Protein AF-A0A6A6L4P5-F1 (afdb_monomer)

Solvent-accessible surface area (backbone atoms only — not comparable to full-atom values): 9738 Å² total; per-residue (Å²): 139,84,90,87,86,84,87,84,86,87,80,86,88,85,89,86,83,90,84,91,78,92,76,86,86,72,98,77,73,78,81,71,78,82,73,76,77,74,77,73,72,76,87,77,73,84,84,62,81,50,68,68,64,49,51,55,52,38,51,56,50,50,59,56,50,79,76,46,94,75,88,85,89,79,91,82,80,93,75,53,72,67,60,52,52,49,51,61,67,74,45,54,92,92,57,84,90,81,89,74,56,80,87,63,35,71,60,56,60,52,48,54,54,51,50,53,59,48,47,58,55,49,51,52,53,51,50,53,52,49,53,54,50,61,68,67,68,73,122

Organism: Hevea brasiliensis (NCBI:txid3981)

Sequence (139 aa):
METTLLSFPSSKPTPSQTLINFRPANPFSLSKPFYKSNSRRPISVNCAISRTKKEETVETVKTQLENCHLMAAIKYTGFTVKQFQELRRSLPESSKLLVAKNTLSPAIGLVSTLQAAARDVIMVLKAYVKKLEDESGGQ

pLDDT: mean 70.0, std 17.64, range [35.0, 94.94]

Secondary structure (DSSP, 8-state):
------PPPP-------------PPPTT-----------------TTSPPHHHHHHHHHHHHHHHHT-S-------SS--HHHHHHHHHHS-TT-------TTT-HHHHHHHHHHHHHHHHHHHHHHHHHHHHHHHS--

Structure (mmCIF, N/CA/C/O backbone):
data_AF-A0A6A6L4P5-F1
#
_entry.id   AF-A0A6A6L4P5-F1
#
loop_
_atom_site.group_PDB
_atom_site.id
_atom_site.type_symbol
_atom_site.label_atom_id
_atom_site.label_alt_id
_atom_site.label_comp_id
_atom_site.label_asym_id
_atom_site.label_entity_id
_atom_site.label_seq_id
_atom_site.pdbx_PDB_ins_code
_atom_site.Cartn_x
_atom_site.Cartn_y
_atom_site.Cartn_z
_atom_site.occupancy
_atom_site.B_iso_or_equiv
_atom_site.auth_seq_id
_atom_site.auth_comp_id
_atom_site.auth_asym_id
_atom_site.auth_atom_id
_atom_site.pdbx_PDB_model_num
ATOM 1 N N . MET A 1 1 ? -18.391 50.515 -6.557 1.00 45.44 1 MET A N 1
ATOM 2 C CA . MET A 1 1 ? -18.661 49.231 -5.879 1.00 45.44 1 MET A CA 1
ATOM 3 C C . MET A 1 1 ? -17.352 48.907 -5.205 1.00 45.44 1 MET A C 1
ATOM 5 O O . MET A 1 1 ? -16.472 48.395 -5.873 1.00 45.44 1 MET A O 1
ATOM 9 N N . GLU A 1 2 ? -17.177 49.313 -3.951 1.00 36.19 2 GLU A N 1
ATOM 10 C CA . GLU A 1 2 ? -15.845 49.358 -3.341 1.00 36.19 2 GLU A CA 1
ATOM 11 C C . GLU A 1 2 ? -15.762 48.402 -2.154 1.00 36.19 2 GLU A C 1
ATOM 13 O O . GLU A 1 2 ? -16.645 48.342 -1.298 1.00 36.19 2 GLU A O 1
ATOM 18 N N . THR A 1 3 ? -14.701 47.608 -2.167 1.00 42.31 3 THR A N 1
ATOM 19 C CA . THR A 1 3 ? -14.381 46.524 -1.243 1.00 42.31 3 THR A CA 1
ATOM 20 C C . THR A 1 3 ? -13.767 47.065 0.046 1.00 42.31 3 THR A C 1
ATOM 22 O O . THR A 1 3 ? -12.768 47.781 -0.005 1.00 42.31 3 THR A O 1
ATOM 25 N N . THR A 1 4 ? -14.279 46.681 1.219 1.00 46.22 4 THR A N 1
ATOM 26 C CA . THR A 1 4 ? -13.568 46.878 2.498 1.00 46.22 4 THR A CA 1
ATOM 27 C C . THR A 1 4 ? -13.969 45.789 3.499 1.00 46.22 4 THR A C 1
ATOM 29 O O . THR A 1 4 ? -15.024 45.845 4.120 1.00 46.22 4 THR A O 1
ATOM 32 N N . LEU A 1 5 ? -13.122 44.768 3.628 1.00 49.28 5 LEU A N 1
ATOM 33 C CA . LEU A 1 5 ? -13.200 43.643 4.569 1.00 49.28 5 LEU A CA 1
ATOM 34 C C . LEU A 1 5 ? -11.755 43.403 5.047 1.00 49.28 5 LEU A C 1
ATOM 36 O O . LEU A 1 5 ? -10.869 43.389 4.204 1.00 49.28 5 LEU A O 1
ATOM 40 N N . LEU A 1 6 ? -11.356 43.202 6.302 1.00 41.25 6 LEU A N 1
ATOM 41 C CA . LEU A 1 6 ? -11.963 43.087 7.628 1.00 41.25 6 LEU A CA 1
ATOM 42 C C . LEU A 1 6 ? -10.793 43.329 8.609 1.00 41.25 6 LEU A C 1
ATOM 44 O O . LEU A 1 6 ? -9.782 42.632 8.525 1.00 41.25 6 LEU A O 1
ATOM 48 N N . SER A 1 7 ? -10.896 44.295 9.525 1.00 35.00 7 SER A N 1
ATOM 49 C CA . SER A 1 7 ? -9.903 44.517 10.589 1.00 35.00 7 SER A CA 1
ATOM 50 C C . SER A 1 7 ? -10.292 43.751 11.858 1.00 35.00 7 SER A C 1
ATOM 52 O O . SER A 1 7 ? -11.396 43.936 12.370 1.00 35.00 7 SER A O 1
ATOM 54 N N . PHE A 1 8 ? -9.392 42.924 12.394 1.00 43.41 8 PHE A N 1
ATOM 55 C CA . PHE A 1 8 ? -9.593 42.190 13.650 1.00 43.41 8 PHE A CA 1
ATOM 56 C C . PHE A 1 8 ? -9.152 43.027 14.864 1.00 43.41 8 PHE A C 1
ATOM 58 O O . PHE A 1 8 ? -8.001 43.468 14.887 1.00 43.41 8 PHE A O 1
ATOM 65 N N . PRO A 1 9 ? -9.988 43.214 15.906 1.00 40.28 9 PRO A N 1
ATOM 66 C CA . PRO A 1 9 ? -9.537 43.818 17.148 1.00 40.28 9 PRO A CA 1
ATOM 67 C C . PRO A 1 9 ? -8.971 42.751 18.094 1.00 40.28 9 PRO A C 1
ATOM 69 O O . PRO A 1 9 ? -9.641 41.801 18.495 1.00 40.28 9 PRO A O 1
ATOM 72 N N . SER A 1 10 ? -7.707 42.946 18.456 1.00 44.03 10 SER A N 1
ATOM 73 C CA . SER A 1 10 ? -7.007 42.275 19.547 1.00 44.03 10 SER A CA 1
ATOM 74 C C . SER A 1 10 ? -7.358 42.951 20.875 1.00 44.03 10 SER A C 1
ATOM 76 O O . SER A 1 10 ? -7.061 44.133 21.041 1.00 44.03 10 SER A O 1
ATOM 78 N N . SER A 1 11 ? -7.878 42.213 21.860 1.00 43.84 11 SER A N 1
ATOM 79 C CA . SER A 1 11 ? -7.763 42.613 23.270 1.00 43.84 11 SER A CA 1
ATOM 80 C C . SER A 1 11 ? -7.872 41.423 24.236 1.00 43.84 11 SER A C 1
ATOM 82 O O . SER A 1 11 ? -8.737 40.558 24.131 1.00 43.84 11 SER A O 1
ATOM 84 N N . LYS A 1 12 ? -6.916 41.378 25.171 1.00 55.91 12 LYS A N 1
ATOM 85 C CA . LYS A 1 12 ? -6.797 40.447 26.308 1.00 55.91 12 LYS A CA 1
ATOM 86 C C . LYS A 1 12 ? -7.845 40.771 27.388 1.00 55.91 12 LYS A C 1
ATOM 88 O O . LYS A 1 12 ? -8.193 41.944 27.510 1.00 55.91 12 LYS A O 1
ATOM 93 N N . PRO A 1 13 ? -8.212 39.827 28.277 1.00 45.19 13 PRO A N 1
ATOM 94 C CA . PRO A 1 13 ? -8.821 40.182 29.556 1.00 45.19 13 PRO A CA 1
ATOM 95 C C . PRO A 1 13 ? -7.955 39.780 30.766 1.00 45.19 13 PRO A C 1
ATOM 97 O O . PRO A 1 13 ? -7.521 38.636 30.887 1.00 45.19 13 PRO A O 1
ATOM 100 N N . THR A 1 14 ? -7.775 40.723 31.695 1.00 39.53 14 THR A N 1
ATOM 101 C CA . THR A 1 14 ? -7.331 40.509 33.090 1.00 39.53 14 THR A CA 1
ATOM 102 C C . THR A 1 14 ? -8.400 41.128 34.018 1.00 39.53 14 THR A C 1
ATOM 104 O O . THR A 1 14 ? -9.094 42.052 33.590 1.00 39.53 14 THR A O 1
ATOM 107 N N . PRO A 1 15 ? -8.611 40.606 35.243 1.00 56.75 15 PRO A N 1
ATOM 108 C CA . PRO A 1 15 ? -9.903 40.630 35.934 1.00 56.75 15 PRO A CA 1
ATOM 109 C C . PRO A 1 15 ? -9.997 41.726 37.002 1.00 56.75 15 PRO A C 1
ATOM 111 O O . PRO A 1 15 ? -8.975 42.093 37.577 1.00 56.75 15 PRO A O 1
ATOM 114 N N . SER A 1 16 ? -11.216 42.182 37.335 1.00 38.34 16 SER A N 1
ATOM 115 C CA . SER A 1 16 ? -11.558 42.739 38.660 1.00 38.34 16 SER A CA 1
ATOM 116 C C . SER A 1 16 ? -13.036 43.143 38.819 1.00 38.34 16 SER A C 1
ATOM 118 O O . SER A 1 16 ? -13.545 43.956 38.060 1.00 38.34 16 SER A O 1
ATOM 120 N N . GLN A 1 17 ? -13.635 42.629 39.903 1.00 44.47 17 GLN A N 1
ATOM 121 C CA . GLN A 1 17 ? -14.459 43.352 40.892 1.00 44.47 17 GLN A CA 1
ATOM 122 C C . GLN A 1 17 ? -15.961 43.594 40.623 1.00 44.47 17 GLN A C 1
ATOM 124 O O . GLN A 1 17 ? -16.407 44.588 40.066 1.00 44.47 17 GLN A O 1
ATOM 129 N N . THR A 1 18 ? -16.727 42.627 41.132 1.00 44.66 18 THR A N 1
ATOM 130 C CA . THR A 1 18 ? -17.912 42.724 42.005 1.00 44.66 18 THR A CA 1
ATOM 131 C C . THR A 1 18 ? -18.427 44.126 42.374 1.00 44.66 18 THR A C 1
ATOM 133 O O . THR A 1 18 ? -17.754 44.863 43.086 1.00 44.66 18 THR A O 1
ATOM 136 N N . LEU A 1 19 ? -19.701 44.409 42.069 1.00 39.28 19 LEU A N 1
ATOM 137 C CA . LEU A 1 19 ? -20.566 45.215 42.938 1.00 39.28 19 LEU A CA 1
ATOM 138 C C . LEU A 1 19 ? -22.036 44.806 42.760 1.00 39.28 19 LEU A C 1
ATOM 140 O O . LEU A 1 19 ? -22.560 44.686 41.655 1.00 39.28 19 LEU A O 1
ATOM 144 N N . ILE A 1 20 ? -22.656 44.517 43.896 1.00 45.78 20 ILE A N 1
ATOM 145 C CA . ILE A 1 20 ? -23.984 43.943 44.072 1.00 45.78 20 ILE A CA 1
ATOM 146 C C . ILE A 1 20 ? -24.986 45.098 44.041 1.00 45.78 20 ILE A C 1
ATOM 148 O O . ILE A 1 20 ? -24.834 46.032 44.820 1.00 45.78 20 ILE A O 1
ATOM 152 N N . ASN A 1 21 ? -26.024 45.027 43.204 1.00 39.06 21 ASN A N 1
ATOM 153 C CA . ASN A 1 21 ? -27.187 45.902 43.343 1.00 39.06 21 ASN A CA 1
ATOM 154 C C . ASN A 1 21 ? -28.468 45.064 43.351 1.00 39.06 21 ASN A C 1
ATOM 156 O O . ASN A 1 21 ? -28.903 44.525 42.333 1.00 39.06 21 ASN A O 1
ATOM 160 N N . PHE A 1 22 ? -29.047 44.959 44.546 1.00 43.00 22 PHE A N 1
ATOM 161 C CA . PHE A 1 22 ? -30.357 44.385 44.813 1.00 43.00 22 PHE A CA 1
ATOM 162 C C . PHE A 1 22 ? -31.436 45.198 44.089 1.00 43.00 22 PHE A C 1
ATOM 164 O O . PHE A 1 22 ? -31.542 46.410 44.281 1.00 43.00 22 PHE A O 1
ATOM 171 N N . ARG A 1 23 ? -32.266 44.532 43.278 1.00 52.12 23 ARG A N 1
ATOM 172 C CA . ARG A 1 23 ? -33.553 45.075 42.826 1.00 52.12 23 ARG A CA 1
ATOM 173 C C . ARG A 1 23 ? -34.698 44.163 43.283 1.00 52.12 23 ARG A C 1
ATOM 175 O O . ARG A 1 23 ? -34.551 42.943 43.203 1.00 52.12 23 ARG A O 1
ATOM 182 N N . PRO A 1 24 ? -35.805 44.747 43.775 1.00 46.78 24 PRO A N 1
ATOM 183 C CA . PRO A 1 24 ? -36.917 44.026 44.382 1.00 46.78 24 PRO A CA 1
ATOM 184 C C . PRO A 1 24 ? -37.709 43.202 43.360 1.00 46.78 24 PRO A C 1
ATOM 186 O O . PRO A 1 24 ? -37.814 43.551 42.184 1.00 46.78 24 PRO A O 1
ATOM 189 N N . ALA A 1 25 ? -38.241 42.084 43.850 1.00 49.16 25 ALA A N 1
ATOM 190 C CA . ALA A 1 25 ? -38.980 41.076 43.107 1.00 49.16 25 ALA A CA 1
ATOM 191 C C . ALA A 1 25 ? -40.242 41.640 42.431 1.00 49.16 25 ALA A C 1
ATOM 193 O O . ALA A 1 25 ? -41.087 42.252 43.079 1.00 49.16 25 ALA A O 1
ATOM 194 N N . ASN A 1 26 ? -40.391 41.362 41.133 1.00 53.25 26 ASN A N 1
ATOM 195 C CA . ASN A 1 26 ? -41.642 41.529 40.394 1.00 53.25 26 ASN A CA 1
ATOM 196 C C . ASN A 1 26 ? -42.469 40.232 40.534 1.00 53.25 26 ASN A C 1
ATOM 198 O O . ASN A 1 26 ? -41.973 39.182 40.118 1.00 53.25 26 ASN A O 1
ATOM 202 N N . PRO A 1 27 ? -43.710 40.253 41.059 1.00 54.00 27 PRO A N 1
ATOM 203 C CA . PRO A 1 27 ? -44.477 39.040 41.371 1.00 54.00 27 PRO A CA 1
ATOM 204 C C . PRO A 1 27 ? -45.203 38.402 40.168 1.00 54.00 27 PRO A C 1
ATOM 206 O O . PRO A 1 27 ? -46.068 37.555 40.354 1.00 54.00 27 PRO A O 1
ATOM 209 N N . PHE A 1 28 ? -44.846 38.757 38.930 1.00 50.12 28 PHE A N 1
ATOM 210 C CA . PHE A 1 28 ? -45.475 38.211 37.717 1.00 50.12 28 PHE A CA 1
ATOM 211 C C . PHE A 1 28 ? -44.453 37.774 36.656 1.00 50.12 28 PHE A C 1
ATOM 213 O O . PHE A 1 28 ? -44.594 38.065 35.468 1.00 50.12 28 PHE A O 1
ATOM 220 N N . SER A 1 29 ? -43.403 37.054 37.064 1.00 48.66 29 SER A N 1
ATOM 221 C CA . SER A 1 29 ? -42.548 36.326 36.123 1.00 48.66 29 SER A CA 1
ATOM 222 C C . SER A 1 29 ? -43.191 34.988 35.757 1.00 48.66 29 SER A C 1
ATOM 224 O O . SER A 1 29 ? -43.068 33.979 36.445 1.00 48.66 29 SER A O 1
ATOM 226 N N . LEU A 1 30 ? -43.887 35.013 34.622 1.00 51.59 30 LEU A N 1
ATOM 227 C CA . LEU A 1 30 ? -44.291 33.855 33.834 1.00 51.59 30 LEU A CA 1
ATOM 228 C C . LEU A 1 30 ? -43.184 32.784 33.861 1.00 51.59 30 LEU A C 1
ATOM 230 O O . LEU A 1 30 ? -42.067 33.015 33.385 1.00 51.59 30 LEU A O 1
ATOM 234 N N . SER A 1 31 ? -43.487 31.632 34.458 1.00 53.28 31 SER A N 1
ATOM 235 C CA . SER A 1 31 ? -42.585 30.492 34.570 1.00 53.28 31 SER A CA 1
ATOM 236 C C . SER A 1 31 ? -42.217 29.995 33.172 1.00 53.28 31 SER A C 1
ATOM 238 O O . SER A 1 31 ? -42.958 29.266 32.517 1.00 53.28 31 SER A O 1
ATOM 240 N N . LYS A 1 32 ? -41.040 30.394 32.681 1.00 61.12 32 LYS A N 1
ATOM 241 C CA . LYS A 1 32 ? -40.443 29.739 31.515 1.00 61.12 32 LYS A CA 1
ATOM 242 C C . LYS A 1 32 ? -40.191 28.282 31.907 1.00 61.12 32 LYS A C 1
ATOM 244 O O . LYS A 1 32 ? -39.568 28.057 32.950 1.00 61.12 32 LYS A O 1
ATOM 249 N N . PRO A 1 33 ? -40.656 27.294 31.123 1.00 49.25 33 PRO A N 1
ATOM 250 C CA . PRO A 1 33 ? -40.387 25.907 31.437 1.00 49.25 33 PRO A CA 1
ATOM 251 C C . PRO A 1 33 ? -38.875 25.718 31.437 1.00 49.25 33 PRO A C 1
ATOM 253 O O . PRO A 1 33 ? -38.160 26.154 30.531 1.00 49.25 33 PRO A O 1
ATOM 256 N N . PHE A 1 34 ? -38.395 25.102 32.507 1.00 50.00 34 PHE A N 1
ATOM 257 C CA . PHE A 1 34 ? -37.027 24.647 32.643 1.00 50.00 34 PHE A 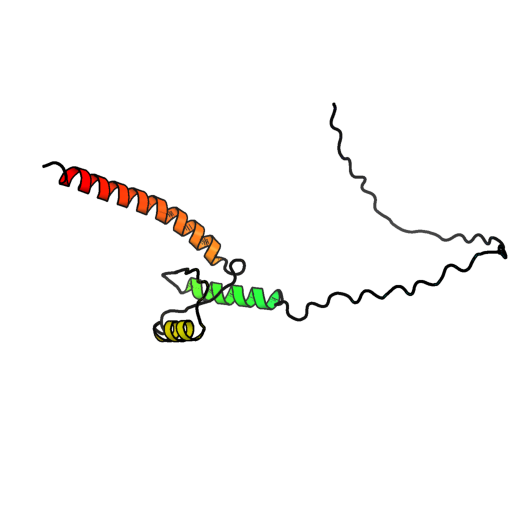CA 1
ATOM 258 C C . PHE A 1 34 ? -36.776 23.634 31.517 1.00 50.00 34 PHE A C 1
ATOM 260 O O . PHE A 1 34 ? -37.104 22.453 31.637 1.00 50.00 34 PHE A O 1
ATOM 267 N N . TYR A 1 35 ? -36.233 24.084 30.387 1.00 51.97 35 TYR A N 1
ATOM 268 C CA . TYR A 1 35 ? -35.672 23.168 29.407 1.00 51.97 35 TYR A CA 1
ATOM 269 C C . TYR A 1 35 ? -34.476 22.513 30.088 1.00 51.97 35 TYR A C 1
ATOM 271 O O . TYR A 1 35 ? -33.433 23.140 30.274 1.00 51.97 35 TYR A O 1
ATOM 279 N N . LYS A 1 36 ? -34.649 21.256 30.515 1.00 54.09 36 LYS A N 1
ATOM 280 C CA . LYS A 1 36 ? -33.538 20.382 30.888 1.00 54.09 36 LYS A CA 1
ATOM 281 C C . LYS A 1 36 ? -32.546 20.441 29.733 1.00 54.09 36 LYS A C 1
ATOM 283 O O . LYS A 1 36 ? -32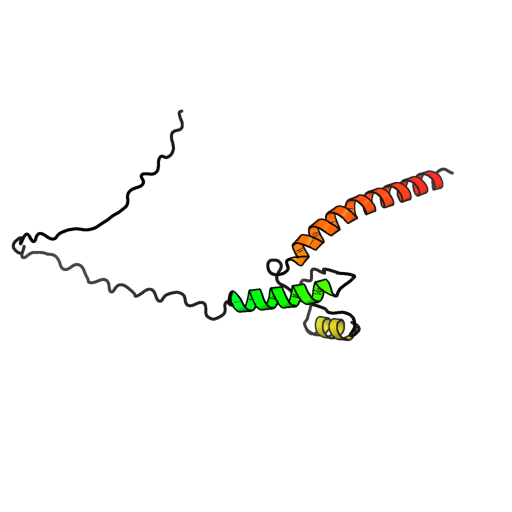.822 19.926 28.652 1.00 54.09 36 LYS A O 1
ATOM 288 N N . SER A 1 37 ? -31.424 21.124 29.949 1.00 55.53 37 SER A N 1
ATOM 289 C CA . SER A 1 37 ? -30.300 21.096 29.026 1.00 55.53 37 SER A CA 1
ATOM 290 C C . SER A 1 37 ? -29.890 19.637 28.915 1.00 55.53 37 SER A C 1
ATOM 292 O O . SER A 1 37 ? -29.337 19.065 29.856 1.00 55.53 37 SER A O 1
ATOM 294 N N . ASN A 1 38 ? -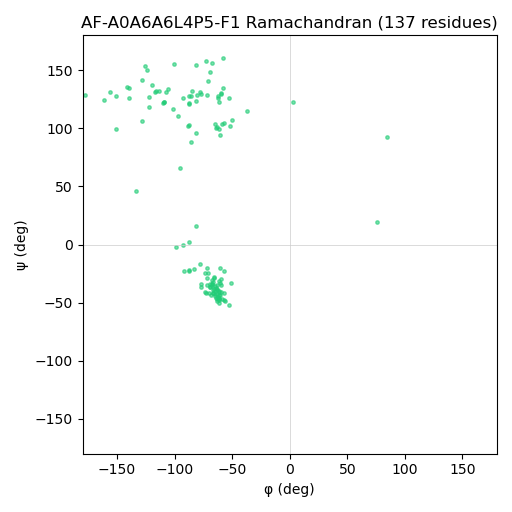30.261 19.004 27.802 1.00 59.19 38 ASN A N 1
ATOM 295 C CA . ASN A 1 38 ? -29.766 17.689 27.451 1.00 59.19 38 ASN A CA 1
ATOM 296 C C . ASN A 1 38 ? -28.246 17.814 27.420 1.00 59.19 38 ASN A C 1
ATOM 298 O O . ASN A 1 38 ? -27.684 18.422 26.508 1.00 59.19 38 ASN A O 1
ATOM 302 N N . SER A 1 39 ? -27.606 17.283 28.464 1.00 63.09 39 SER A N 1
ATOM 303 C CA . SER A 1 39 ? -26.164 17.121 28.557 1.00 63.09 39 SER A CA 1
ATOM 304 C C . SER A 1 39 ? -25.718 16.408 27.290 1.00 63.09 39 SER A C 1
ATOM 306 O O . SER A 1 39 ? -25.964 15.211 27.106 1.00 63.09 39 SER A O 1
ATOM 308 N N . ARG A 1 40 ? -25.154 17.180 26.355 1.00 61.50 40 ARG A N 1
ATOM 309 C CA . ARG A 1 40 ? -24.553 16.644 25.143 1.00 61.50 40 ARG A CA 1
ATOM 310 C C . ARG A 1 40 ? -23.387 15.804 25.625 1.00 61.50 40 ARG A C 1
ATOM 312 O O . ARG A 1 40 ? -22.349 16.346 25.997 1.00 61.50 40 ARG A O 1
ATOM 319 N N . ARG A 1 41 ? -23.585 14.486 25.677 1.00 65.75 41 ARG A N 1
ATOM 320 C CA . ARG A 1 41 ? -22.494 13.554 25.940 1.00 65.75 41 ARG A CA 1
ATOM 321 C C . ARG A 1 41 ? -21.386 13.887 24.935 1.00 65.75 41 ARG A C 1
ATOM 323 O O . ARG A 1 41 ? -21.690 13.971 23.741 1.00 65.75 41 ARG A O 1
ATOM 330 N N . PRO A 1 42 ? -20.146 14.138 25.381 1.00 64.75 42 PRO A N 1
ATOM 331 C CA . PRO A 1 42 ? -19.052 14.341 24.450 1.00 64.75 42 PRO A CA 1
ATOM 332 C C . PRO A 1 42 ? -18.941 13.092 23.572 1.00 64.75 42 PRO A C 1
ATOM 334 O O . PRO A 1 42 ? -19.038 11.969 24.065 1.00 64.75 42 PRO A O 1
ATOM 337 N N . ILE A 1 43 ? -18.795 13.294 22.263 1.00 72.44 43 ILE A N 1
ATOM 338 C CA . ILE A 1 43 ? -18.602 12.214 21.294 1.00 72.44 43 ILE A CA 1
ATOM 339 C C . ILE A 1 43 ? -17.278 11.525 21.654 1.00 72.44 43 ILE A C 1
ATOM 341 O O . ILE A 1 43 ? -16.205 12.052 21.366 1.00 72.44 43 ILE A O 1
ATOM 345 N N . SER A 1 44 ? -17.341 10.375 22.327 1.00 72.25 44 SER A N 1
ATOM 346 C CA . SER A 1 44 ? -16.165 9.577 22.671 1.00 72.25 44 SER A CA 1
ATOM 347 C C . SER A 1 44 ? -15.855 8.613 21.530 1.00 72.25 44 SER A C 1
ATOM 349 O O . SER A 1 44 ? -16.507 7.589 21.325 1.00 72.25 44 SER A O 1
ATOM 351 N N . VAL A 1 45 ? -14.851 8.965 20.731 1.00 71.50 45 VAL A N 1
ATOM 352 C CA . VAL A 1 45 ? -14.375 8.109 19.642 1.00 71.50 45 VAL A CA 1
ATOM 353 C C . VAL A 1 45 ? -13.355 7.121 20.206 1.00 71.50 45 VAL A C 1
ATOM 355 O O . VAL A 1 45 ? -12.156 7.378 20.197 1.00 71.50 45 VAL A O 1
ATOM 358 N N . ASN A 1 46 ? -13.835 5.976 20.689 1.00 64.81 46 ASN A N 1
ATOM 359 C CA . ASN A 1 46 ? -12.987 4.945 21.307 1.00 64.81 46 ASN A CA 1
ATOM 360 C C . ASN A 1 46 ? -12.213 4.084 20.289 1.00 64.81 46 ASN A C 1
ATOM 362 O O . ASN A 1 46 ? -11.259 3.405 20.651 1.00 64.81 46 ASN A O 1
ATOM 366 N N . CYS A 1 47 ? -12.610 4.099 19.012 1.00 54.72 47 CYS A N 1
ATOM 367 C CA . CYS A 1 47 ? -12.032 3.230 17.977 1.00 54.72 47 CYS A CA 1
ATOM 368 C C . CYS A 1 47 ? -10.972 3.920 17.104 1.00 54.72 47 CYS A C 1
ATOM 370 O O . CYS A 1 47 ? -10.410 3.293 16.205 1.00 54.72 47 CYS A O 1
ATOM 372 N N . ALA A 1 48 ? -10.702 5.210 17.319 1.00 75.06 48 ALA A N 1
ATOM 373 C CA . ALA A 1 48 ? -9.666 5.904 16.568 1.00 75.06 48 ALA A CA 1
ATOM 374 C C . ALA A 1 48 ? -8.282 5.424 17.021 1.00 75.06 48 ALA A C 1
ATOM 376 O O . ALA A 1 48 ? -7.958 5.452 18.205 1.00 75.06 48 ALA A O 1
ATOM 377 N N . ILE A 1 49 ? -7.440 5.021 16.066 1.00 81.06 49 ILE A N 1
ATOM 378 C CA . ILE A 1 49 ? -6.036 4.705 16.345 1.00 81.06 49 ILE A CA 1
ATOM 379 C C . ILE A 1 49 ? -5.364 5.977 16.874 1.00 81.06 49 ILE A C 1
ATOM 381 O O . ILE A 1 49 ? -5.372 7.021 16.201 1.00 81.06 49 ILE A O 1
ATOM 385 N N . SER A 1 50 ? -4.799 5.879 18.078 1.00 82.00 50 SER A N 1
ATOM 386 C CA . SER A 1 50 ? -4.096 6.973 18.743 1.00 82.00 50 SER A CA 1
ATOM 387 C C . SER A 1 50 ? -2.933 7.485 17.890 1.00 82.00 50 SER A C 1
ATOM 389 O O . SER A 1 50 ? -2.457 6.825 16.963 1.00 82.00 50 SER A O 1
ATOM 391 N N . ARG A 1 51 ? -2.483 8.710 18.174 1.00 80.69 51 ARG A N 1
ATOM 392 C CA . ARG A 1 51 ? -1.311 9.285 17.496 1.00 80.69 51 ARG A CA 1
ATOM 393 C C . ARG A 1 51 ? -0.056 8.451 17.752 1.00 80.69 51 ARG A C 1
ATOM 395 O O . ARG A 1 51 ? 0.589 8.078 16.784 1.00 80.69 51 ARG A O 1
ATOM 402 N N . THR A 1 52 ? 0.140 8.017 18.994 1.00 84.56 52 THR A N 1
ATOM 403 C CA . THR A 1 52 ? 1.245 7.139 19.403 1.00 84.56 52 THR A CA 1
ATOM 404 C C . THR A 1 52 ? 1.342 5.875 18.545 1.00 84.56 52 THR A C 1
ATOM 406 O O . THR A 1 52 ? 2.355 5.631 17.905 1.00 84.56 52 THR A O 1
ATOM 409 N N . LYS A 1 53 ? 0.240 5.134 18.383 1.00 85.25 53 LYS A N 1
ATOM 410 C CA . LYS A 1 53 ? 0.227 3.901 17.582 1.00 85.25 53 LYS A CA 1
ATOM 411 C C . LYS A 1 53 ? 0.469 4.150 16.087 1.00 85.25 53 LYS A C 1
ATOM 413 O O . LYS A 1 53 ? 0.963 3.277 15.374 1.00 85.25 53 LYS A O 1
ATOM 418 N N . LYS A 1 54 ? 0.107 5.334 15.580 1.00 84.94 54 LYS A N 1
ATOM 419 C CA . LYS A 1 54 ? 0.428 5.732 14.201 1.00 84.94 54 LYS A CA 1
ATOM 420 C C . LYS A 1 54 ? 1.909 6.056 14.050 1.00 84.94 54 LYS A C 1
ATOM 422 O O . LYS A 1 54 ? 2.481 5.634 13.057 1.00 84.94 54 LYS A O 1
ATOM 427 N N . GLU A 1 55 ? 2.506 6.754 15.009 1.00 82.94 55 GLU A N 1
ATOM 428 C CA . GLU A 1 55 ? 3.937 7.083 15.021 1.00 82.94 55 GLU A CA 1
ATOM 429 C C . GLU A 1 55 ? 4.790 5.807 15.064 1.00 82.94 55 GLU A C 1
ATOM 431 O O . GLU A 1 55 ? 5.617 5.613 14.178 1.00 82.94 55 GLU A O 1
ATOM 436 N N . GLU A 1 56 ? 4.465 4.855 15.941 1.00 85.56 56 GLU A N 1
ATOM 437 C CA . GLU A 1 56 ? 5.104 3.525 15.980 1.00 85.56 56 GLU A CA 1
ATOM 438 C C . GLU A 1 56 ? 4.989 2.780 14.632 1.00 85.56 56 GLU A C 1
ATOM 440 O O . GLU A 1 56 ? 5.932 2.162 14.130 1.00 85.56 56 GLU A O 1
ATOM 445 N N . THR A 1 57 ? 3.818 2.854 13.991 1.00 84.50 57 THR A N 1
ATOM 446 C CA . THR A 1 57 ? 3.611 2.238 12.671 1.00 84.50 57 THR A CA 1
ATOM 447 C C . THR A 1 57 ? 4.442 2.940 11.587 1.00 84.50 57 THR A C 1
ATOM 449 O O . THR A 1 57 ? 4.916 2.295 10.656 1.00 84.50 57 THR A O 1
ATOM 452 N N . VAL A 1 58 ? 4.648 4.254 11.685 1.00 84.62 58 VAL A N 1
ATOM 453 C CA . VAL A 1 58 ? 5.496 5.003 10.744 1.00 84.62 58 VAL A CA 1
ATOM 454 C C . VAL A 1 58 ? 6.966 4.644 10.937 1.00 84.62 58 VAL A C 1
ATOM 456 O O . VAL A 1 58 ? 7.663 4.431 9.945 1.00 84.62 58 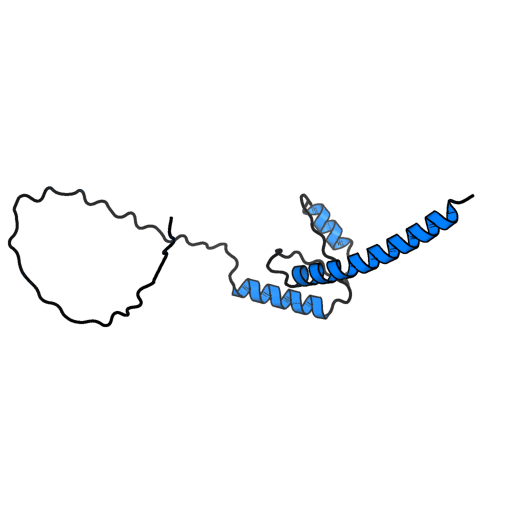VAL A O 1
ATOM 459 N N . GLU A 1 59 ? 7.426 4.524 12.180 1.00 85.19 59 GLU A N 1
ATOM 460 C CA . GLU A 1 59 ? 8.798 4.120 12.502 1.00 85.19 59 GLU A CA 1
ATOM 461 C C . GLU A 1 59 ? 9.106 2.718 11.969 1.00 85.19 59 GLU A C 1
ATOM 463 O O . GLU A 1 59 ? 10.087 2.531 11.251 1.00 85.19 59 GLU A O 1
ATOM 468 N N . THR A 1 60 ? 8.215 1.752 12.209 1.00 85.88 60 THR A N 1
ATOM 469 C CA . THR A 1 60 ? 8.384 0.384 11.689 1.00 85.88 60 THR A CA 1
ATOM 470 C C . THR A 1 60 ? 8.413 0.332 10.164 1.00 85.88 60 THR A C 1
ATOM 472 O O . THR A 1 60 ? 9.230 -0.392 9.594 1.00 85.88 60 THR A O 1
ATOM 475 N N . VAL A 1 61 ? 7.567 1.110 9.481 1.00 85.56 61 VAL A N 1
ATOM 476 C CA . VAL A 1 61 ? 7.612 1.218 8.017 1.00 85.56 61 VAL A CA 1
ATOM 477 C C . VAL A 1 61 ? 8.944 1.819 7.577 1.00 85.56 61 VAL A C 1
ATOM 479 O O . VAL A 1 61 ? 9.586 1.246 6.703 1.00 85.56 61 VAL A O 1
ATOM 482 N N . LYS A 1 62 ? 9.403 2.909 8.202 1.00 85.06 62 LYS A N 1
ATOM 483 C CA . LYS A 1 62 ? 10.672 3.570 7.861 1.00 85.06 62 LYS A CA 1
ATOM 484 C C . LYS A 1 62 ? 11.858 2.604 7.934 1.00 85.06 62 LYS A C 1
ATOM 486 O O . LYS A 1 62 ? 12.588 2.480 6.954 1.00 85.06 62 LYS A O 1
ATOM 491 N N . THR A 1 63 ? 11.984 1.849 9.024 1.00 85.69 63 THR A N 1
ATOM 492 C CA . THR A 1 63 ? 13.044 0.838 9.180 1.00 85.69 63 THR A CA 1
ATOM 493 C C . THR A 1 63 ? 12.981 -0.244 8.098 1.00 85.69 63 THR A C 1
ATOM 495 O O . THR A 1 63 ? 14.008 -0.748 7.647 1.00 85.69 63 THR A O 1
ATOM 498 N N . GLN A 1 64 ? 11.782 -0.623 7.645 1.00 82.06 64 GLN A N 1
ATOM 499 C CA . GLN A 1 64 ? 11.643 -1.593 6.557 1.00 82.06 64 GLN A CA 1
ATOM 500 C C . GLN A 1 64 ? 12.048 -1.021 5.196 1.00 82.06 64 GLN A C 1
ATOM 502 O O . GLN A 1 64 ? 12.528 -1.782 4.361 1.00 82.06 64 GLN A O 1
ATOM 507 N N . LEU A 1 65 ? 11.900 0.288 4.980 1.00 82.12 65 LEU A N 1
ATOM 508 C CA . LEU A 1 65 ? 12.318 0.939 3.737 1.00 82.12 65 LEU A CA 1
ATOM 509 C C . LEU A 1 65 ? 13.826 1.151 3.665 1.00 82.12 65 LEU A C 1
ATOM 511 O O . LEU A 1 65 ? 14.396 0.981 2.596 1.00 82.12 65 LEU A O 1
ATOM 515 N N . GLU A 1 66 ? 14.474 1.457 4.790 1.00 82.00 66 GLU A N 1
ATOM 516 C CA . GLU A 1 66 ? 15.935 1.621 4.855 1.00 82.00 66 GLU A CA 1
ATOM 517 C C . GLU A 1 66 ? 16.684 0.347 4.430 1.00 82.00 66 GLU A C 1
ATOM 519 O O . GLU A 1 66 ? 17.758 0.420 3.846 1.00 82.00 66 GLU A O 1
ATOM 524 N N . ASN A 1 67 ? 16.084 -0.824 4.657 1.00 83.56 67 ASN A N 1
ATOM 525 C CA . ASN A 1 67 ? 16.654 -2.120 4.288 1.00 83.56 67 ASN A CA 1
ATOM 526 C C . ASN A 1 67 ? 16.211 -2.622 2.898 1.00 83.56 67 ASN A C 1
ATOM 528 O O . ASN A 1 67 ? 16.586 -3.726 2.494 1.00 83.56 67 ASN A O 1
ATOM 532 N N . CYS A 1 68 ? 15.371 -1.873 2.174 1.00 76.88 68 CYS A N 1
ATOM 533 C CA . CYS A 1 68 ? 14.755 -2.333 0.934 1.00 76.88 68 CYS A CA 1
ATOM 534 C C . CYS A 1 68 ? 15.343 -1.612 -0.284 1.00 76.88 68 CYS A C 1
ATOM 536 O O . CYS A 1 68 ? 15.262 -0.396 -0.405 1.00 76.88 68 CYS A O 1
ATOM 538 N N . HIS A 1 69 ? 15.893 -2.379 -1.225 1.00 84.06 69 HIS A N 1
ATOM 539 C CA . HIS A 1 69 ? 16.512 -1.841 -2.442 1.00 84.06 69 HIS A CA 1
ATOM 540 C C . HIS A 1 69 ? 15.493 -1.540 -3.550 1.00 84.06 69 HIS A C 1
ATOM 542 O O . HIS A 1 69 ? 15.774 -0.764 -4.461 1.00 84.06 69 HIS A O 1
ATOM 548 N N . LEU A 1 70 ? 14.311 -2.161 -3.490 1.00 81.00 70 LEU A N 1
ATOM 549 C CA . LEU A 1 70 ? 13.262 -2.015 -4.491 1.00 81.00 70 LEU A CA 1
ATOM 550 C C . LEU A 1 70 ? 11.898 -1.936 -3.813 1.00 81.00 70 LEU A C 1
ATOM 552 O O . LEU A 1 70 ? 11.510 -2.823 -3.059 1.00 81.00 70 LEU A O 1
ATOM 556 N N . MET A 1 71 ? 11.152 -0.882 -4.129 1.00 80.19 71 MET A N 1
ATOM 557 C CA . MET A 1 71 ? 9.806 -0.667 -3.618 1.00 80.19 71 MET A CA 1
ATOM 558 C C . MET A 1 71 ? 8.782 -0.754 -4.743 1.00 80.19 71 MET A C 1
ATOM 560 O O . MET A 1 71 ? 8.924 -0.100 -5.774 1.00 80.19 71 MET A O 1
ATOM 564 N N . ALA A 1 72 ? 7.708 -1.507 -4.511 1.00 81.88 72 ALA A N 1
ATOM 565 C CA . ALA A 1 72 ? 6.559 -1.577 -5.404 1.00 81.88 72 ALA A CA 1
ATOM 566 C C . ALA A 1 72 ? 5.290 -1.172 -4.647 1.00 81.88 72 ALA A C 1
ATOM 568 O O . ALA A 1 72 ? 4.977 -1.724 -3.593 1.00 81.88 72 ALA A O 1
ATOM 569 N N . ALA A 1 73 ? 4.551 -0.205 -5.190 1.00 83.25 73 ALA A N 1
ATOM 570 C CA . ALA A 1 73 ? 3.274 0.237 -4.643 1.00 83.25 73 ALA A CA 1
ATOM 571 C C . ALA A 1 73 ? 2.139 -0.215 -5.565 1.00 83.25 73 ALA A C 1
ATOM 573 O O . ALA A 1 73 ? 2.107 0.141 -6.741 1.00 83.25 73 ALA A O 1
ATOM 574 N N . ILE A 1 74 ? 1.193 -0.981 -5.022 1.00 85.25 74 ILE A N 1
ATOM 575 C CA . ILE A 1 74 ? 0.054 -1.510 -5.775 1.00 85.25 74 ILE A CA 1
ATOM 576 C C . ILE A 1 74 ? -1.228 -1.024 -5.107 1.00 85.25 74 ILE A C 1
ATOM 578 O O . ILE A 1 74 ? -1.502 -1.337 -3.947 1.00 85.25 74 ILE A O 1
ATOM 582 N N . LYS A 1 75 ? -2.033 -0.256 -5.846 1.00 86.25 75 LYS A N 1
ATOM 583 C CA . LYS A 1 75 ? -3.404 0.055 -5.436 1.00 86.25 75 LYS A CA 1
ATOM 584 C C . LYS A 1 75 ? -4.271 -1.167 -5.716 1.00 86.25 75 LYS A C 1
ATOM 586 O O . LYS A 1 75 ? -4.284 -1.661 -6.838 1.00 86.25 75 LYS A O 1
ATOM 591 N N . TYR A 1 76 ? -5.039 -1.606 -4.728 1.00 86.75 76 TYR A N 1
ATOM 592 C CA . TYR A 1 76 ? -5.995 -2.694 -4.897 1.00 86.75 76 TYR A CA 1
ATOM 593 C C . TYR A 1 76 ? -7.380 -2.280 -4.387 1.00 86.75 76 TYR A C 1
ATOM 595 O O . TYR A 1 76 ? -7.509 -1.582 -3.380 1.00 86.75 76 TYR A O 1
ATOM 603 N N . THR A 1 77 ? -8.426 -2.702 -5.095 1.00 87.56 77 THR A N 1
ATOM 604 C CA . THR A 1 77 ? -9.839 -2.518 -4.728 1.00 87.56 77 THR A CA 1
ATOM 605 C C . THR A 1 77 ? -10.603 -3.786 -5.093 1.00 87.56 77 THR A C 1
ATOM 607 O O . THR A 1 77 ? -10.393 -4.310 -6.181 1.00 87.56 77 THR A O 1
ATOM 610 N N . GLY A 1 78 ? -11.475 -4.283 -4.211 1.00 89.31 78 GLY A N 1
ATOM 611 C CA . GLY A 1 78 ? -12.260 -5.501 -4.475 1.00 89.31 78 GLY A CA 1
ATOM 612 C C . GLY A 1 78 ? -11.485 -6.820 -4.349 1.00 89.31 78 GLY A C 1
ATOM 613 O O . GLY A 1 78 ? -11.924 -7.836 -4.872 1.00 89.31 78 GLY A O 1
ATOM 614 N N . PHE A 1 79 ? -10.340 -6.822 -3.660 1.00 88.56 79 PHE A N 1
ATOM 615 C CA . PHE A 1 79 ? -9.536 -8.026 -3.442 1.00 88.56 79 PHE A CA 1
ATOM 616 C C . PHE A 1 79 ? -10.042 -8.813 -2.228 1.00 88.56 79 PHE A C 1
ATOM 618 O O . PHE A 1 79 ? -10.260 -8.235 -1.159 1.00 88.56 79 PHE A O 1
ATOM 625 N N . THR A 1 80 ? -10.224 -10.125 -2.368 1.00 94.00 80 THR A N 1
ATOM 626 C CA . THR A 1 80 ? -10.688 -10.967 -1.255 1.00 94.00 80 THR A CA 1
ATOM 627 C C . THR A 1 80 ? -9.537 -11.352 -0.325 1.00 94.00 80 THR A C 1
ATOM 629 O O . THR A 1 80 ? -8.377 -11.447 -0.728 1.00 94.00 80 THR A O 1
ATOM 632 N N . VAL A 1 81 ? -9.856 -11.640 0.940 1.00 93.81 81 VAL A N 1
ATOM 633 C CA . VAL A 1 81 ? -8.853 -12.053 1.939 1.00 93.81 81 VAL A CA 1
ATOM 634 C C . VAL A 1 81 ? -8.144 -13.352 1.528 1.00 93.81 81 VAL A C 1
ATOM 636 O O . VAL A 1 81 ? -6.952 -13.490 1.786 1.00 93.81 81 VAL A O 1
ATOM 639 N N . LYS A 1 82 ? -8.835 -14.272 0.837 1.00 94.94 82 LYS A N 1
ATOM 640 C CA . LYS A 1 82 ? -8.247 -15.530 0.341 1.00 94.94 82 LYS A CA 1
ATOM 641 C C . LYS A 1 82 ? -7.140 -15.274 -0.682 1.00 94.94 82 LYS A C 1
ATOM 643 O O . LYS A 1 82 ? -6.036 -15.781 -0.519 1.00 94.94 82 LYS A O 1
ATOM 648 N N . GLN A 1 83 ? -7.408 -14.416 -1.664 1.00 93.19 83 GLN A N 1
ATOM 649 C CA . GLN A 1 83 ? -6.421 -14.031 -2.676 1.00 93.19 83 GLN A CA 1
ATOM 650 C C . GLN A 1 83 ? -5.225 -13.311 -2.043 1.00 93.19 83 GLN A C 1
ATOM 652 O O . GLN A 1 83 ? -4.089 -13.485 -2.466 1.00 93.19 83 GLN A O 1
ATOM 657 N N . PHE A 1 84 ? -5.452 -12.523 -0.989 1.00 93.06 84 PHE A N 1
ATOM 658 C CA . PHE A 1 84 ? -4.368 -11.831 -0.293 1.00 93.06 84 PHE A CA 1
ATOM 659 C C . PHE A 1 84 ? -3.487 -12.769 0.536 1.00 93.06 84 PHE A C 1
ATOM 661 O O . PHE A 1 84 ? -2.278 -12.571 0.643 1.00 93.06 84 PHE A O 1
ATOM 668 N N . GLN A 1 85 ? -4.086 -13.800 1.130 1.00 93.75 85 GLN A N 1
ATOM 669 C CA . GLN A 1 85 ? -3.346 -14.855 1.816 1.00 93.75 85 GLN A CA 1
ATOM 670 C C . GLN A 1 85 ? -2.516 -15.678 0.832 1.00 93.75 85 GLN A C 1
ATOM 672 O O . GLN A 1 85 ? -1.362 -15.974 1.124 1.00 93.75 85 GLN A O 1
ATOM 677 N N . GLU A 1 86 ? -3.076 -16.008 -0.330 1.00 94.06 86 GLU A N 1
ATOM 678 C CA . GLU A 1 86 ? -2.352 -16.687 -1.405 1.00 94.06 86 GLU A CA 1
ATOM 679 C C . GLU A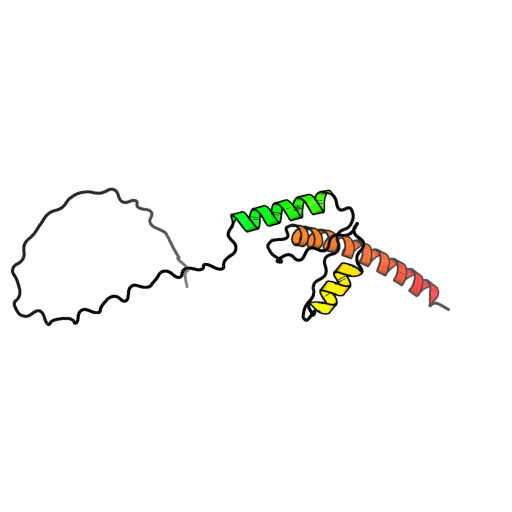 1 86 ? -1.192 -15.833 -1.924 1.00 94.06 86 GLU A C 1
ATOM 681 O O . GLU A 1 86 ? -0.063 -16.311 -1.987 1.00 94.06 86 GLU A O 1
ATOM 686 N N . LEU A 1 87 ? -1.426 -14.537 -2.147 1.00 92.94 87 LEU A N 1
ATOM 687 C CA . LEU A 1 87 ? -0.376 -13.588 -2.511 1.00 92.94 87 LEU A CA 1
ATOM 688 C C . LEU A 1 87 ? 0.751 -13.562 -1.468 1.00 92.94 87 LEU A C 1
ATOM 690 O O . LEU A 1 87 ? 1.920 -13.681 -1.823 1.00 92.94 87 LEU A O 1
ATOM 694 N N . ARG A 1 88 ? 0.418 -13.478 -0.174 1.00 91.25 88 ARG A N 1
ATOM 695 C CA . ARG A 1 88 ? 1.416 -13.528 0.908 1.00 91.25 88 ARG A CA 1
ATOM 696 C C . ARG A 1 88 ? 2.206 -14.837 0.954 1.00 91.25 88 ARG A C 1
ATOM 698 O O . ARG A 1 88 ? 3.352 -14.797 1.372 1.00 91.25 88 ARG A O 1
ATOM 705 N N . ARG A 1 89 ? 1.613 -15.967 0.555 1.00 93.44 89 ARG A N 1
ATOM 706 C CA . ARG A 1 89 ? 2.307 -17.266 0.467 1.00 93.44 89 ARG A CA 1
ATOM 707 C C . ARG A 1 89 ? 3.196 -17.368 -0.767 1.00 93.44 89 ARG A C 1
ATOM 709 O O . ARG A 1 89 ? 4.223 -18.026 -0.713 1.00 93.44 89 ARG A O 1
ATOM 716 N N . SER A 1 90 ? 2.777 -16.747 -1.869 1.00 93.56 90 SER A N 1
ATOM 717 C CA . SER A 1 90 ? 3.545 -16.723 -3.118 1.00 93.56 90 SER A CA 1
ATOM 718 C C . SER A 1 90 ? 4.795 -15.845 -3.026 1.00 93.56 90 SER A C 1
ATOM 720 O O . SER A 1 90 ? 5.753 -16.051 -3.765 1.00 93.56 90 SER A O 1
ATOM 722 N N . LEU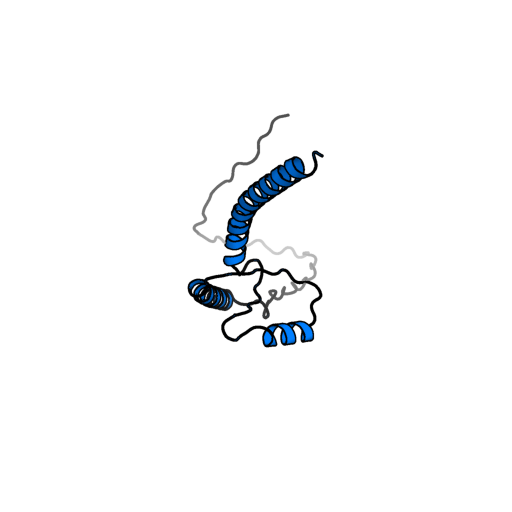 A 1 91 ? 4.788 -14.867 -2.115 1.00 90.31 91 LEU A N 1
ATOM 723 C CA . LEU A 1 91 ? 5.922 -13.991 -1.874 1.00 90.31 91 LEU A CA 1
ATOM 724 C C . LEU A 1 91 ? 7.002 -14.698 -1.034 1.00 90.31 91 LEU A C 1
ATOM 726 O O . LEU A 1 91 ? 6.679 -15.272 0.006 1.00 90.31 91 LEU A O 1
ATOM 730 N N . PRO A 1 92 ? 8.281 -14.641 -1.448 1.00 88.25 92 PRO A N 1
ATOM 731 C CA . PRO A 1 92 ? 9.385 -15.211 -0.681 1.00 88.25 92 PRO A CA 1
ATOM 732 C C . PRO A 1 92 ? 9.612 -14.441 0.625 1.00 88.25 92 PRO A C 1
ATOM 734 O O . PRO A 1 92 ? 9.323 -13.245 0.705 1.00 88.25 92 PRO A O 1
ATOM 737 N N . GLU A 1 93 ? 10.222 -15.097 1.618 1.00 83.06 93 GLU A N 1
ATOM 738 C CA . GLU A 1 93 ? 10.515 -14.518 2.945 1.00 83.06 93 GLU A CA 1
ATOM 739 C C . GLU A 1 93 ? 11.430 -13.281 2.897 1.00 83.06 93 GLU A C 1
ATOM 741 O O . GLU A 1 93 ? 11.436 -12.462 3.816 1.00 83.06 93 GLU A O 1
ATOM 746 N N . SER A 1 94 ? 12.173 -13.110 1.801 1.00 85.69 94 SER A N 1
ATOM 747 C CA . SER A 1 94 ? 12.989 -11.923 1.535 1.00 85.69 94 SER A CA 1
ATOM 748 C C . SER A 1 94 ? 12.164 -10.675 1.197 1.00 85.69 94 SER A C 1
ATOM 750 O O . SER A 1 94 ? 12.663 -9.557 1.325 1.00 85.69 94 SER A O 1
ATOM 752 N N . SER A 1 95 ? 10.906 -10.836 0.779 1.00 84.69 95 SER A N 1
ATOM 753 C CA . SER A 1 95 ? 10.023 -9.747 0.358 1.00 84.69 95 SER A CA 1
ATOM 754 C C . SER A 1 95 ? 8.928 -9.487 1.394 1.00 84.69 95 SER A C 1
ATOM 756 O O . SER A 1 95 ? 8.252 -10.400 1.862 1.00 84.69 95 SER A O 1
ATOM 758 N N . LYS A 1 96 ? 8.736 -8.218 1.771 1.00 87.25 96 LYS A N 1
ATOM 759 C CA . LYS A 1 96 ? 7.736 -7.818 2.772 1.00 87.25 96 LYS A CA 1
ATOM 760 C C . LYS A 1 96 ? 6.596 -7.057 2.112 1.00 87.25 96 LYS A C 1
ATOM 762 O O . LYS A 1 96 ? 6.803 -6.007 1.512 1.00 87.25 96 LYS A O 1
ATOM 767 N N . LEU A 1 97 ? 5.376 -7.569 2.272 1.00 89.12 97 LEU A N 1
ATOM 768 C CA . LEU A 1 97 ? 4.156 -6.899 1.828 1.00 89.12 97 LEU A CA 1
ATOM 769 C C . LEU A 1 97 ? 3.519 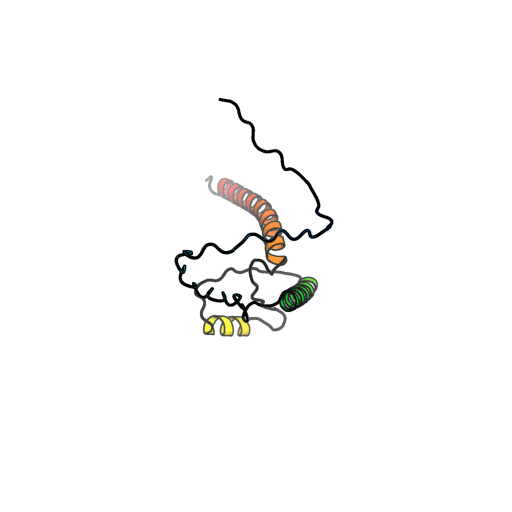-6.148 3.001 1.00 89.12 97 LEU A C 1
ATOM 771 O O . LEU A 1 97 ? 2.946 -6.756 3.910 1.00 89.12 97 LEU A O 1
ATOM 775 N N . LEU A 1 98 ? 3.557 -4.817 2.936 1.00 87.56 98 LEU A N 1
ATOM 776 C CA 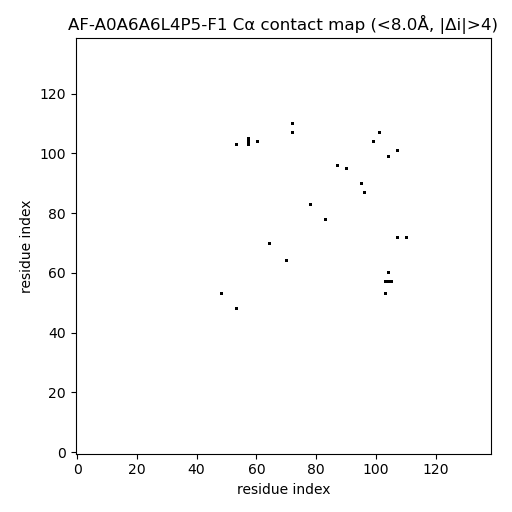. LEU A 1 98 ? 2.885 -3.932 3.885 1.00 87.56 98 LEU A CA 1
ATOM 777 C C . LEU A 1 98 ? 1.645 -3.284 3.270 1.00 87.56 98 LEU A C 1
ATOM 779 O O . LEU A 1 98 ? 1.689 -2.732 2.174 1.00 87.56 98 LEU A O 1
ATOM 783 N N . VAL A 1 99 ? 0.541 -3.304 4.018 1.00 86.94 99 VAL A N 1
ATOM 784 C CA . VAL A 1 99 ? -0.676 -2.554 3.687 1.00 86.94 99 VAL A CA 1
ATOM 785 C C . VAL A 1 99 ? -0.715 -1.315 4.560 1.00 86.94 99 VAL A C 1
ATOM 787 O O . VAL A 1 99 ? -0.814 -1.421 5.781 1.00 86.94 99 VAL A O 1
ATOM 790 N N . ALA A 1 100 ? -0.660 -0.142 3.940 1.00 80.12 100 ALA A N 1
ATOM 791 C CA . ALA A 1 100 ? -0.655 1.129 4.648 1.00 80.12 100 ALA A CA 1
ATOM 792 C C . ALA A 1 100 ? -1.770 2.054 4.156 1.00 80.12 100 ALA A C 1
ATOM 794 O O . ALA A 1 100 ? -2.208 1.996 3.007 1.00 80.12 100 ALA A O 1
ATOM 795 N N . LYS A 1 101 ? -2.211 2.952 5.042 1.00 77.94 101 LYS A N 1
ATOM 796 C CA . LYS A 1 101 ? -3.113 4.048 4.680 1.00 77.94 101 LYS A CA 1
ATOM 797 C C . LYS A 1 101 ? -2.349 5.072 3.841 1.00 77.94 101 LYS A C 1
ATOM 799 O O . LYS A 1 101 ? -1.224 5.420 4.191 1.00 77.94 101 LYS A O 1
ATOM 804 N N . ASN A 1 102 ? -2.999 5.627 2.817 1.00 72.00 102 ASN A N 1
ATOM 805 C CA . ASN A 1 102 ? -2.390 6.587 1.885 1.00 72.00 102 ASN A CA 1
ATOM 806 C C . ASN A 1 102 ? -1.673 7.764 2.570 1.00 72.00 102 ASN A C 1
ATOM 808 O O . ASN A 1 102 ? -0.665 8.240 2.072 1.00 72.00 102 ASN A O 1
ATOM 812 N N . THR A 1 103 ? -2.176 8.215 3.721 1.00 66.44 103 THR A N 1
ATOM 813 C CA . THR A 1 103 ? -1.606 9.333 4.495 1.00 66.44 103 THR A CA 1
ATOM 814 C C . THR A 1 103 ? -0.517 8.905 5.481 1.00 66.44 103 THR A C 1
ATOM 816 O O . THR A 1 103 ? 0.267 9.736 5.916 1.00 66.44 103 THR A O 1
ATOM 819 N N . LEU A 1 104 ? -0.502 7.633 5.893 1.00 59.62 104 LEU A N 1
ATOM 820 C CA . LEU A 1 104 ? 0.437 7.122 6.899 1.00 59.62 104 LEU A CA 1
ATOM 821 C C . LEU A 1 104 ? 1.750 6.658 6.267 1.00 59.62 104 LEU A C 1
ATOM 823 O O . LEU A 1 104 ? 2.754 6.577 6.955 1.00 59.62 104 LEU A O 1
ATOM 827 N N . SER A 1 105 ? 1.744 6.338 4.972 1.00 61.38 105 SER A 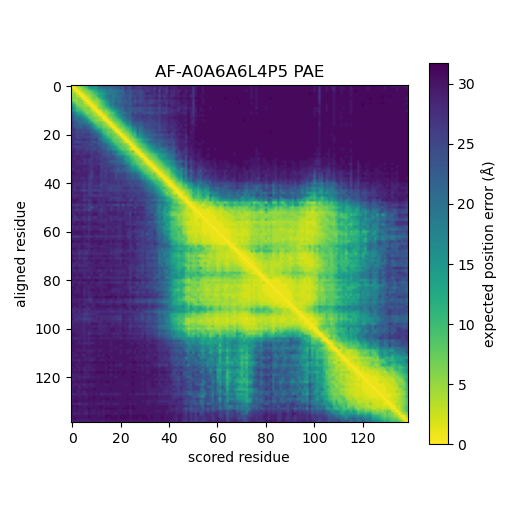N 1
ATOM 828 C CA . SER A 1 105 ? 2.958 5.956 4.261 1.00 61.38 105 SER A CA 1
ATOM 829 C C . SER A 1 105 ? 3.664 7.204 3.717 1.00 61.38 105 SER A C 1
ATOM 831 O O . SER A 1 105 ? 3.242 7.716 2.676 1.00 61.38 105 SER A O 1
ATOM 833 N N . PRO A 1 106 ? 4.757 7.685 4.343 1.00 58.59 106 PRO A N 1
ATOM 834 C CA . PRO A 1 106 ? 5.622 8.694 3.722 1.00 58.59 106 PRO A CA 1
ATOM 835 C C . PRO A 1 106 ? 6.171 8.211 2.367 1.00 58.59 106 PRO A C 1
ATOM 837 O O . PRO A 1 106 ? 6.470 9.014 1.484 1.00 58.59 106 PRO A O 1
ATOM 840 N N . ALA A 1 107 ? 6.215 6.892 2.159 1.00 53.94 107 ALA A N 1
ATOM 841 C CA . ALA A 1 107 ? 6.672 6.272 0.927 1.00 53.94 107 ALA A CA 1
ATOM 842 C C . ALA A 1 107 ? 5.770 6.554 -0.281 1.00 53.94 107 ALA A C 1
ATOM 844 O O . ALA A 1 107 ? 6.272 6.594 -1.393 1.00 53.94 107 ALA A O 1
ATOM 845 N N . ILE A 1 108 ? 4.462 6.783 -0.109 1.00 54.81 108 ILE A N 1
ATOM 846 C CA . ILE A 1 108 ? 3.578 7.093 -1.252 1.00 54.81 108 ILE A CA 1
ATOM 847 C C . ILE A 1 108 ? 3.922 8.463 -1.853 1.00 54.81 108 ILE A C 1
ATOM 849 O O . ILE A 1 108 ? 3.899 8.616 -3.074 1.00 54.81 108 ILE A O 1
ATOM 853 N N . GLY A 1 109 ? 4.316 9.429 -1.015 1.00 58.38 109 GLY A N 1
ATOM 854 C CA . GLY A 1 109 ? 4.854 10.707 -1.482 1.00 58.38 109 GLY A CA 1
ATOM 855 C C . GLY A 1 109 ? 6.143 10.519 -2.287 1.00 58.38 109 GLY A C 1
ATOM 856 O O . GLY A 1 109 ? 6.248 11.036 -3.395 1.00 58.38 109 GLY A O 1
ATOM 857 N N . LEU A 1 110 ? 7.069 9.692 -1.791 1.00 58.03 110 LEU A N 1
ATOM 858 C CA . LEU A 1 110 ? 8.337 9.394 -2.473 1.00 58.03 110 LEU A CA 1
ATOM 859 C C . LEU A 1 110 ? 8.163 8.562 -3.753 1.00 58.03 110 LEU A C 1
ATOM 861 O O . LEU A 1 110 ? 8.874 8.760 -4.731 1.00 58.03 110 LEU A O 1
ATOM 865 N N . VAL A 1 111 ? 7.192 7.652 -3.797 1.00 58.62 111 VAL A N 1
ATOM 866 C CA . VAL A 1 111 ? 6.874 6.895 -5.013 1.00 58.62 111 VAL A CA 1
ATOM 867 C C . VAL A 1 111 ? 6.259 7.814 -6.060 1.00 58.62 111 VAL A C 1
ATOM 869 O O . VAL A 1 111 ? 6.567 7.663 -7.234 1.00 58.62 111 VAL A O 1
ATOM 872 N N . SER A 1 112 ? 5.442 8.800 -5.674 1.00 58.41 112 SER A N 1
ATOM 873 C CA . SER A 1 112 ? 4.904 9.764 -6.640 1.00 58.41 112 SER A CA 1
ATOM 874 C C . SER A 1 112 ? 5.994 10.640 -7.271 1.00 58.41 112 SER A C 1
ATOM 876 O O . SER A 1 112 ? 5.931 10.906 -8.471 1.00 58.41 112 SER A O 1
ATOM 878 N N . THR A 1 113 ? 7.031 11.013 -6.511 1.00 63.84 113 THR A N 1
ATOM 879 C CA . THR A 1 113 ? 8.179 11.768 -7.037 1.00 63.84 113 THR A CA 1
ATOM 880 C C . THR A 1 113 ? 9.093 10.889 -7.890 1.00 63.84 113 THR A C 1
ATOM 882 O O . THR A 1 113 ? 9.500 11.305 -8.974 1.00 63.84 113 THR A O 1
ATOM 885 N N . LEU A 1 114 ? 9.351 9.646 -7.475 1.00 65.62 114 LEU A N 1
ATOM 886 C CA . LEU A 1 114 ? 10.138 8.691 -8.261 1.00 65.62 114 LEU A CA 1
ATOM 887 C C . LEU A 1 114 ? 9.414 8.279 -9.557 1.00 65.62 114 LEU A C 1
ATOM 889 O O . LEU A 1 114 ? 10.026 8.173 -10.616 1.00 65.62 114 LEU A O 1
ATOM 893 N N . GLN A 1 115 ? 8.092 8.099 -9.500 1.00 59.19 115 GLN A N 1
ATOM 894 C CA . GLN A 1 115 ? 7.248 7.806 -10.659 1.00 59.19 115 GLN A CA 1
ATOM 895 C C . GLN A 1 115 ? 7.183 8.995 -11.622 1.00 59.19 115 GLN A C 1
ATOM 897 O O . GLN A 1 115 ? 7.106 8.777 -12.829 1.00 59.19 115 GLN A O 1
ATOM 902 N N . ALA A 1 116 ? 7.223 10.234 -11.120 1.00 62.28 116 ALA A N 1
ATOM 903 C CA . ALA A 1 116 ? 7.342 11.415 -11.969 1.00 62.28 116 ALA A CA 1
ATOM 904 C C . ALA A 1 116 ? 8.654 11.378 -12.769 1.00 62.28 116 ALA A C 1
ATOM 906 O O . ALA A 1 116 ? 8.604 11.435 -13.993 1.00 62.28 116 ALA A O 1
ATOM 907 N N . ALA A 1 117 ? 9.793 11.138 -12.110 1.00 63.56 117 ALA A N 1
ATOM 908 C CA . ALA A 1 117 ? 11.091 11.030 -12.784 1.00 63.56 117 ALA A CA 1
ATOM 909 C C . ALA A 1 117 ? 11.162 9.848 -13.775 1.00 63.56 117 ALA A C 1
ATOM 911 O O . ALA A 1 117 ? 11.718 9.967 -14.865 1.00 63.56 117 ALA A O 1
ATOM 912 N N . ALA A 1 118 ? 10.557 8.706 -13.436 1.00 71.81 118 ALA A N 1
ATOM 913 C CA . ALA A 1 118 ? 10.535 7.540 -14.317 1.00 71.81 118 ALA A CA 1
ATOM 914 C C . ALA A 1 118 ? 9.695 7.759 -15.591 1.00 71.81 118 ALA A C 1
ATOM 916 O O . ALA A 1 118 ? 10.006 7.181 -16.631 1.00 71.81 118 ALA A O 1
ATOM 917 N N . ARG A 1 119 ? 8.640 8.587 -15.546 1.00 73.25 119 ARG A N 1
ATOM 918 C CA . ARG A 1 119 ? 7.793 8.873 -16.722 1.00 73.25 119 ARG A CA 1
ATOM 919 C C . ARG A 1 119 ? 8.552 9.609 -17.818 1.00 73.25 119 ARG A C 1
ATOM 921 O O . ARG A 1 119 ? 8.372 9.259 -18.982 1.00 73.25 119 ARG A O 1
ATOM 928 N N . ASP A 1 120 ? 9.407 10.557 -17.451 1.00 72.12 120 ASP A N 1
ATOM 929 C CA . ASP A 1 120 ? 10.201 11.323 -18.415 1.00 72.12 120 ASP A CA 1
ATOM 930 C C . ASP A 1 120 ? 11.187 10.408 -19.153 1.00 72.12 120 ASP A C 1
ATOM 932 O O . ASP A 1 120 ? 11.256 10.416 -20.383 1.00 72.12 120 ASP A O 1
ATOM 936 N N . VAL A 1 121 ? 11.865 9.520 -18.418 1.00 79.38 121 VAL A N 1
ATOM 937 C CA . VAL A 1 121 ? 12.772 8.516 -19.001 1.00 79.38 121 VAL A CA 1
ATOM 938 C C . VAL A 1 121 ? 12.014 7.532 -19.900 1.00 79.38 121 VAL A C 1
ATOM 940 O O . VAL A 1 121 ? 12.460 7.225 -21.007 1.00 79.38 121 VAL A O 1
ATOM 943 N N . ILE A 1 122 ? 10.836 7.067 -19.474 1.00 86.44 122 ILE A N 1
ATOM 944 C CA . ILE A 1 122 ? 9.984 6.177 -20.278 1.00 86.44 122 ILE A CA 1
ATOM 945 C C . ILE A 1 122 ? 9.496 6.875 -21.555 1.00 86.44 122 ILE A C 1
ATOM 947 O O . ILE A 1 122 ? 9.404 6.229 -22.596 1.00 86.44 122 ILE A O 1
ATOM 951 N N . MET A 1 123 ? 9.183 8.172 -21.506 1.00 84.81 123 MET A N 1
ATOM 952 C CA . MET A 1 123 ? 8.760 8.939 -22.680 1.00 84.81 123 MET A CA 1
ATOM 953 C C . MET A 1 123 ? 9.884 9.039 -23.716 1.00 84.81 123 MET A C 1
ATOM 955 O O . MET A 1 123 ? 9.631 8.822 -24.900 1.00 84.81 123 MET A O 1
ATOM 959 N N . VAL A 1 124 ? 11.122 9.286 -23.277 1.00 86.88 124 VAL A N 1
ATOM 960 C CA . VAL A 1 124 ? 12.300 9.304 -24.159 1.00 86.88 124 VAL A CA 1
ATOM 961 C C . VAL A 1 124 ? 12.558 7.925 -24.765 1.00 86.88 124 VAL A C 1
ATOM 963 O O . VAL A 1 124 ? 12.740 7.816 -25.976 1.00 86.88 124 VAL A O 1
ATOM 966 N N . LEU A 1 125 ? 12.509 6.860 -23.959 1.00 83.44 125 LEU A N 1
ATOM 967 C CA . LEU A 1 125 ? 12.667 5.488 -24.454 1.00 83.44 125 LEU A CA 1
ATOM 968 C C . LEU A 1 125 ? 11.581 5.124 -25.474 1.00 83.44 125 LEU A C 1
ATOM 970 O O . LEU A 1 125 ? 11.894 4.576 -26.527 1.00 83.44 125 LEU A O 1
ATOM 974 N N . LYS A 1 126 ? 10.318 5.486 -25.217 1.00 84.31 126 LYS A N 1
ATOM 975 C CA . LYS A 1 126 ? 9.219 5.294 -26.177 1.00 84.31 126 LYS A CA 1
ATOM 976 C C . LYS A 1 126 ? 9.418 6.093 -27.461 1.00 84.31 126 LYS A C 1
ATOM 978 O O . LYS A 1 126 ? 9.110 5.581 -28.531 1.00 84.31 126 LYS A O 1
ATOM 983 N N . ALA A 1 127 ? 9.929 7.320 -27.374 1.00 85.62 127 ALA A N 1
ATOM 984 C CA . ALA A 1 127 ? 10.241 8.125 -28.550 1.00 85.62 127 ALA A CA 1
ATOM 985 C C . ALA A 1 127 ? 11.373 7.503 -29.384 1.00 85.62 127 ALA A C 1
ATOM 987 O O . ALA A 1 127 ? 11.296 7.513 -30.609 1.00 85.62 127 ALA A O 1
ATOM 988 N N . TYR A 1 128 ? 12.386 6.918 -28.740 1.00 88.38 128 TYR A N 1
ATOM 989 C CA . TYR A 1 128 ? 13.477 6.230 -29.433 1.00 88.38 128 TYR A CA 1
ATOM 990 C C . TYR A 1 128 ? 13.004 4.940 -30.109 1.00 88.38 128 TYR A C 1
ATOM 992 O O . TYR A 1 128 ? 13.320 4.707 -31.269 1.00 88.38 128 TYR A O 1
ATOM 1000 N N . VAL A 1 129 ? 12.185 4.142 -29.416 1.00 91.38 129 VAL A N 1
ATOM 1001 C CA . VAL A 1 129 ? 11.552 2.947 -29.996 1.00 91.38 129 VAL A CA 1
ATOM 1002 C C . VAL A 1 129 ? 10.690 3.325 -31.197 1.00 91.38 129 VAL A C 1
ATOM 1004 O O . VAL A 1 129 ? 10.851 2.737 -32.257 1.00 91.38 129 VAL A O 1
ATOM 1007 N N . LYS A 1 130 ? 9.857 4.366 -31.078 1.00 90.31 130 LYS A N 1
ATOM 1008 C CA . LYS A 1 130 ? 9.039 4.850 -32.193 1.00 90.31 130 LYS A CA 1
ATOM 1009 C C . LYS A 1 130 ? 9.886 5.336 -33.373 1.00 90.31 130 LYS A C 1
ATOM 1011 O O . LYS A 1 130 ? 9.569 5.023 -34.510 1.00 90.31 130 LYS A O 1
ATOM 1016 N N . LYS A 1 131 ? 10.987 6.049 -33.111 1.00 89.00 131 LYS A N 1
ATOM 1017 C CA . LYS A 1 131 ? 11.926 6.467 -34.162 1.00 89.00 131 LYS A CA 1
ATOM 1018 C C . LYS A 1 131 ? 12.510 5.260 -34.910 1.00 89.00 131 LYS A C 1
ATOM 1020 O O . LYS A 1 131 ? 12.615 5.303 -36.127 1.00 89.00 131 LYS A O 1
ATOM 1025 N N . LEU A 1 132 ? 12.857 4.189 -34.196 1.00 87.31 132 LEU A N 1
ATOM 1026 C CA . LEU A 1 132 ? 13.350 2.951 -34.808 1.00 87.31 132 LEU A CA 1
ATOM 1027 C C . LEU A 1 132 ? 12.256 2.212 -35.594 1.00 87.31 132 LEU A C 1
ATOM 1029 O O . LEU A 1 132 ? 12.542 1.642 -36.644 1.00 87.31 132 LEU A O 1
ATOM 1033 N N . GLU A 1 133 ? 11.009 2.229 -35.119 1.00 84.94 133 GLU A N 1
ATOM 1034 C CA . GLU A 1 133 ? 9.860 1.661 -35.839 1.00 84.94 133 GLU A CA 1
ATOM 1035 C C . GLU A 1 133 ? 9.548 2.445 -37.126 1.00 84.94 133 GLU A C 1
ATOM 1037 O O . GLU A 1 133 ? 9.338 1.832 -38.172 1.00 84.94 133 GLU A O 1
ATOM 1042 N N . ASP A 1 134 ? 9.601 3.779 -37.085 1.00 81.12 134 ASP A N 1
ATOM 1043 C CA . ASP A 1 134 ? 9.389 4.652 -38.248 1.00 81.12 134 ASP A CA 1
ATOM 1044 C C . ASP A 1 134 ? 10.517 4.495 -39.298 1.00 81.12 134 ASP A C 1
ATOM 1046 O O . ASP A 1 134 ? 10.258 4.570 -40.499 1.00 81.12 134 ASP A O 1
ATOM 1050 N N . GLU A 1 135 ? 11.757 4.212 -38.871 1.00 77.31 135 GLU A N 1
ATOM 1051 C CA . GLU A 1 135 ? 12.883 3.872 -39.764 1.00 77.31 135 GLU A CA 1
ATOM 1052 C C . GLU A 1 135 ? 12.771 2.450 -40.357 1.00 77.31 135 GLU A C 1
ATOM 1054 O O . GLU A 1 135 ? 13.307 2.189 -41.433 1.00 77.31 135 GLU A O 1
ATOM 1059 N N . SER A 1 136 ? 12.051 1.538 -39.694 1.00 65.00 136 SER A N 1
ATOM 1060 C CA . SER A 1 136 ? 11.882 0.138 -40.125 1.00 65.00 136 SER A CA 1
ATOM 1061 C C . SER A 1 136 ? 10.642 -0.093 -41.002 1.00 65.00 136 SER A C 1
ATOM 1063 O O . SER A 1 136 ? 10.595 -1.067 -41.749 1.00 65.00 136 SER A O 1
ATOM 1065 N N . GLY A 1 137 ? 9.632 0.780 -40.916 1.00 57.97 137 GLY A N 1
ATOM 1066 C CA . GLY A 1 137 ? 8.386 0.706 -41.695 1.00 57.97 137 GLY A CA 1
ATOM 1067 C C . GLY A 1 137 ? 8.433 1.396 -43.065 1.00 57.97 137 GLY A C 1
ATOM 1068 O O . GLY A 1 137 ? 7.419 1.436 -43.756 1.00 57.97 137 GLY A O 1
ATOM 1069 N N . GLY A 1 138 ? 9.582 1.960 -43.450 1.00 52.91 138 GLY A N 1
ATOM 1070 C CA . GLY A 1 138 ? 9.816 2.593 -44.748 1.00 52.91 138 GLY A CA 1
ATOM 1071 C C . GLY A 1 138 ? 10.459 1.648 -45.767 1.00 52.91 138 GLY A C 1
ATOM 1072 O O . GLY A 1 138 ? 11.596 1.885 -46.174 1.00 52.91 138 GLY A O 1
ATOM 1073 N N . GLN A 1 139 ? 9.746 0.596 -46.175 1.00 43.66 139 GLN A N 1
ATOM 1074 C CA . GLN A 1 139 ? 9.991 -0.145 -47.422 1.00 43.66 139 GLN A CA 1
ATOM 1075 C C . GLN A 1 139 ? 8.671 -0.443 -48.123 1.00 43.66 139 GLN A C 1
ATOM 1077 O O . GLN A 1 139 ? 7.716 -0.854 -47.428 1.00 43.66 139 GLN A O 1
#

Radius of gyration: 32.91 Å; Cα contacts (8 Å, |Δi|>4): 14; chains: 1; bounding box: 62×67×92 Å

InterPro domains:
  IPR001790 Large ribosomal subunit protein uL10, N-terminal [PF00466] (51-104)
  IPR043141 Large ribosomal subunit protein uL10-like domain superfamily [G3DSA:3.30.70.1730] (49-107)
  IPR043141 Large ribosomal subunit protein uL10-like domain superfamily [SSF160369] (51-104)
  IPR047865 Large ribosomal subunit protein uL10, bacteria/organella [PTHR11560] (37-104)

Foldseek 3Di:
DDDDDDDDDDDDDDDDDDDDDDDDDDPDDDDDPPPPPPPPDPPDPPPDDDPVNLVVVLVVVVVVVVPDPDDDDDDDDPDDPVVVVVVVVPDDPVDDDDDDDCVSHPVNVVVVVVVVVVVVVVVVVVVVVVVVVVVVPPD

Mean predicted aligned error: 19.7 Å